Protein AF-J3K5H0-F1 (afdb_monomer_lite)

Organism: Coccidioides immitis (strain RS) (NCBI:txid246410)

Radius of gyration: 14.03 Å; chains: 1; bounding box: 33×31×40 Å

Structure (mmCIF, N/CA/C/O backbone):
data_AF-J3K5H0-F1
#
_entry.id   AF-J3K5H0-F1
#
loop_
_atom_site.group_PDB
_atom_site.id
_atom_site.type_symbol
_atom_site.label_atom_id
_atom_site.label_alt_id
_atom_site.label_comp_id
_atom_site.label_asym_id
_atom_site.label_entity_id
_atom_site.label_seq_id
_atom_site.pdbx_PDB_ins_code
_atom_site.Cartn_x
_atom_site.Cartn_y
_atom_site.Cartn_z
_atom_site.occupancy
_atom_site.B_iso_or_equiv
_atom_site.auth_seq_id
_atom_site.auth_comp_id
_atom_site.auth_asym_id
_atom_site.auth_atom_id
_atom_site.pdbx_PDB_model_num
ATOM 1 N N . MET A 1 1 ? -9.864 0.998 -13.199 1.00 90.50 1 MET A N 1
ATOM 2 C CA . MET A 1 1 ? -10.274 -0.195 -12.430 1.00 90.50 1 MET A CA 1
ATOM 3 C C . MET A 1 1 ? -10.947 0.270 -11.151 1.00 90.50 1 MET A C 1
ATOM 5 O O . MET A 1 1 ? -10.422 1.185 -10.532 1.00 90.50 1 MET A O 1
ATOM 9 N N . ASN A 1 2 ? -12.090 -0.308 -10.786 1.00 92.00 2 ASN A N 1
ATOM 10 C CA . ASN A 1 2 ? -12.775 -0.011 -9.526 1.00 92.00 2 ASN A CA 1
ATOM 11 C C . ASN A 1 2 ? -12.820 -1.289 -8.693 1.00 92.00 2 ASN A C 1
ATOM 13 O O . ASN A 1 2 ? -13.163 -2.342 -9.225 1.00 92.00 2 ASN A O 1
ATOM 17 N N . VAL A 1 3 ? -12.458 -1.182 -7.422 1.00 91.56 3 VAL A N 1
ATOM 18 C CA . VAL A 1 3 ? -12.469 -2.277 -6.453 1.00 91.56 3 VAL A CA 1
ATOM 19 C C . VAL A 1 3 ? -13.315 -1.828 -5.273 1.00 91.56 3 VAL A C 1
ATOM 21 O O . VAL A 1 3 ? -13.054 -0.759 -4.725 1.00 91.56 3 VAL A O 1
ATOM 24 N N . GLU A 1 4 ? -14.322 -2.611 -4.893 1.00 95.12 4 GLU A N 1
ATOM 25 C CA . GLU A 1 4 ? -15.237 -2.242 -3.811 1.00 95.12 4 GLU A CA 1
ATOM 26 C C . GLU A 1 4 ? -15.547 -3.429 -2.894 1.00 95.12 4 GLU A C 1
ATOM 28 O O . GLU A 1 4 ? -15.849 -4.522 -3.371 1.00 95.12 4 GLU A O 1
ATOM 33 N N . GLY A 1 5 ? -15.474 -3.206 -1.578 1.00 93.88 5 GLY A N 1
ATOM 34 C CA . GLY A 1 5 ? -15.989 -4.124 -0.556 1.00 93.88 5 GLY A CA 1
ATOM 35 C C . GLY A 1 5 ? -15.295 -5.487 -0.493 1.00 93.88 5 GLY A C 1
ATOM 36 O O . GLY A 1 5 ? -15.943 -6.494 -0.210 1.00 93.88 5 GLY A O 1
ATOM 37 N N . MET A 1 6 ? -13.994 -5.549 -0.778 1.00 95.00 6 MET A N 1
ATOM 38 C CA . MET A 1 6 ? -13.265 -6.819 -0.851 1.00 95.00 6 MET A CA 1
ATOM 39 C C . MET A 1 6 ? -12.548 -7.165 0.457 1.00 95.00 6 MET A C 1
ATOM 41 O O . MET A 1 6 ? -11.842 -6.337 1.031 1.00 95.00 6 MET A O 1
ATOM 45 N N . ASN A 1 7 ? -12.652 -8.436 0.856 1.00 96.25 7 ASN A N 1
ATOM 46 C CA . ASN A 1 7 ? -11.870 -9.046 1.931 1.00 96.25 7 ASN A CA 1
ATOM 47 C C . ASN A 1 7 ? -10.982 -10.145 1.341 1.00 96.25 7 ASN A C 1
ATOM 49 O O . ASN A 1 7 ? -11.485 -11.160 0.860 1.00 96.25 7 ASN A O 1
ATOM 53 N N . ILE A 1 8 ? -9.666 -9.952 1.370 1.00 96.50 8 ILE A N 1
ATOM 54 C CA . ILE A 1 8 ? -8.702 -10.807 0.677 1.00 96.50 8 ILE A CA 1
ATOM 55 C C . ILE A 1 8 ? -7.686 -11.354 1.678 1.00 96.50 8 ILE A C 1
ATOM 57 O O . ILE A 1 8 ? -7.111 -10.619 2.480 1.00 96.50 8 ILE A O 1
ATOM 61 N N . LYS A 1 9 ? -7.446 -12.668 1.646 1.00 96.88 9 LYS A N 1
ATOM 62 C CA . LYS A 1 9 ? -6.388 -13.270 2.469 1.00 96.88 9 LYS A CA 1
ATOM 63 C C . LYS A 1 9 ? -5.011 -12.925 1.909 1.00 96.88 9 LYS A C 1
ATOM 65 O O . LYS A 1 9 ? -4.185 -12.389 2.635 1.00 96.88 9 LYS A O 1
ATOM 70 N N . GLU A 1 10 ? -4.806 -13.183 0.625 1.00 97.00 10 GLU A N 1
ATOM 71 C CA . GLU A 1 10 ? -3.537 -12.967 -0.063 1.00 97.00 10 GLU A CA 1
ATOM 72 C C . GLU A 1 10 ? -3.787 -12.329 -1.430 1.00 97.00 10 GLU A C 1
ATOM 74 O O . GLU A 1 10 ? -4.649 -12.779 -2.185 1.00 97.00 10 GLU A O 1
ATOM 79 N N . MET A 1 11 ? -3.045 -11.268 -1.734 1.00 96.25 11 MET A N 1
ATOM 80 C CA . MET A 1 11 ? -3.041 -10.601 -3.031 1.00 96.25 11 MET A CA 1
ATOM 81 C C . MET A 1 11 ? -1.605 -10.492 -3.525 1.00 96.25 11 MET A C 1
ATOM 83 O O . MET A 1 11 ? -0.788 -9.820 -2.900 1.00 96.25 11 MET A O 1
ATOM 87 N N . ASN A 1 12 ? -1.325 -11.115 -4.667 1.00 96.88 12 ASN A N 1
ATOM 88 C CA . ASN A 1 12 ? -0.017 -11.070 -5.306 1.00 96.88 12 ASN A CA 1
ATOM 89 C C . ASN A 1 12 ? -0.143 -10.360 -6.652 1.00 96.88 12 ASN A C 1
ATOM 91 O O . ASN A 1 12 ? -0.966 -10.741 -7.485 1.00 96.88 12 ASN A O 1
ATOM 95 N N . ILE A 1 13 ? 0.662 -9.323 -6.846 1.00 95.56 13 ILE A N 1
ATOM 96 C CA . ILE A 1 13 ? 0.732 -8.553 -8.083 1.00 95.56 13 ILE A CA 1
ATOM 97 C C . ILE A 1 13 ? 2.171 -8.627 -8.567 1.00 95.56 13 ILE A C 1
ATOM 99 O O . ILE A 1 13 ? 3.066 -8.056 -7.947 1.00 95.56 13 ILE A O 1
ATOM 103 N N . GLU A 1 14 ? 2.392 -9.356 -9.656 1.00 95.56 14 GLU A N 1
ATOM 104 C CA . GLU A 1 14 ? 3.723 -9.458 -10.252 1.00 95.56 14 GLU A CA 1
ATOM 105 C C . GLU A 1 14 ? 4.062 -8.184 -11.023 1.00 95.56 14 GLU A C 1
ATOM 107 O O . GLU A 1 14 ? 5.015 -7.494 -10.683 1.00 95.56 14 GLU A O 1
ATOM 112 N N . GLU A 1 15 ? 3.247 -7.832 -12.013 1.00 96.25 15 GLU A N 1
ATOM 113 C CA . GLU A 1 15 ? 3.433 -6.628 -12.817 1.00 96.25 15 GLU A CA 1
ATOM 114 C C . GLU A 1 15 ? 2.069 -6.040 -13.167 1.00 96.25 15 GLU A C 1
ATOM 116 O O . GLU A 1 15 ? 1.174 -6.743 -13.646 1.00 96.25 15 GLU A O 1
ATOM 121 N N . MET A 1 16 ? 1.882 -4.744 -12.922 1.00 95.25 16 MET A N 1
ATOM 122 C CA . MET A 1 16 ? 0.622 -4.086 -13.249 1.00 95.25 16 MET A CA 1
ATOM 123 C C . MET A 1 16 ? 0.814 -2.629 -13.654 1.00 95.25 16 MET A C 1
ATOM 125 O O . MET A 1 16 ? 1.377 -1.830 -12.912 1.00 95.25 16 MET A O 1
ATOM 129 N N . ASN A 1 17 ? 0.265 -2.269 -14.815 1.00 96.62 17 ASN A N 1
ATOM 130 C CA . ASN A 1 17 ? 0.273 -0.906 -15.340 1.00 96.62 17 ASN A CA 1
ATOM 131 C C . ASN A 1 17 ? -1.167 -0.395 -15.445 1.00 96.62 17 ASN A C 1
ATOM 133 O O . ASN A 1 17 ? -1.945 -0.891 -16.261 1.00 96.62 17 ASN A O 1
ATOM 137 N N . ILE A 1 18 ? -1.544 0.595 -14.632 1.00 95.56 18 ILE A N 1
ATOM 138 C CA . ILE A 1 18 ? -2.917 1.118 -14.598 1.00 95.56 18 ILE A CA 1
ATOM 139 C C . ILE A 1 18 ? -2.923 2.634 -14.759 1.00 95.56 18 ILE A C 1
ATOM 141 O O . ILE A 1 18 ? -2.274 3.371 -14.025 1.00 95.56 18 ILE A O 1
ATOM 145 N N . LYS A 1 19 ? -3.754 3.146 -15.671 1.00 96.88 19 LYS A N 1
ATOM 146 C CA . LYS A 1 19 ? -3.975 4.595 -15.760 1.00 96.88 19 LYS A CA 1
ATOM 147 C C . LYS A 1 19 ? -4.701 5.135 -14.523 1.00 96.88 19 LYS A C 1
ATOM 149 O O . LYS A 1 19 ? -4.288 6.138 -13.962 1.00 96.88 19 LYS A O 1
ATOM 154 N N . ARG A 1 20 ? -5.784 4.482 -14.100 1.00 96.88 20 ARG A N 1
ATOM 155 C CA . ARG A 1 20 ? -6.547 4.888 -12.919 1.00 96.88 20 ARG A CA 1
ATOM 156 C C . ARG A 1 20 ? -7.125 3.703 -12.158 1.00 96.88 20 ARG A C 1
ATOM 158 O O . ARG A 1 20 ? -7.762 2.828 -12.762 1.00 96.88 20 ARG A O 1
ATOM 165 N N . ILE A 1 21 ? -6.974 3.723 -10.839 1.00 96.31 21 ILE A N 1
ATOM 166 C CA . ILE A 1 21 ? -7.608 2.786 -9.912 1.00 96.31 21 ILE A CA 1
ATOM 167 C C . ILE A 1 21 ? -8.366 3.549 -8.820 1.00 96.31 21 ILE A C 1
ATOM 169 O O . ILE A 1 21 ? -7.873 4.545 -8.296 1.00 96.31 21 ILE A O 1
ATOM 173 N N . ASN A 1 22 ? -9.570 3.082 -8.491 1.00 96.75 22 ASN A N 1
ATOM 174 C CA . ASN A 1 22 ? -10.315 3.541 -7.324 1.00 96.75 22 ASN A CA 1
ATOM 175 C C . ASN A 1 22 ? -10.596 2.336 -6.415 1.00 96.75 22 ASN A C 1
ATOM 177 O O . ASN A 1 22 ? -11.130 1.328 -6.885 1.00 96.75 22 ASN A O 1
ATOM 181 N N . ILE A 1 23 ? -10.233 2.443 -5.141 1.00 95.56 23 ILE A N 1
ATOM 182 C CA . ILE A 1 23 ? -10.428 1.415 -4.119 1.00 95.56 23 ILE A CA 1
ATOM 183 C C . ILE A 1 23 ? -11.374 1.970 -3.059 1.00 95.56 23 ILE A C 1
ATOM 185 O O . ILE A 1 23 ? -11.080 2.978 -2.416 1.00 95.56 23 ILE A O 1
ATOM 189 N N . LYS A 1 24 ? -12.499 1.288 -2.864 1.00 96.06 24 LYS A N 1
ATOM 190 C CA . LYS A 1 24 ? -13.497 1.617 -1.854 1.00 96.06 24 LYS A CA 1
ATOM 191 C C . LYS A 1 24 ? -13.649 0.453 -0.885 1.00 96.06 24 LYS A C 1
ATOM 193 O O . LYS A 1 24 ? -14.271 -0.548 -1.220 1.00 96.06 24 LYS A O 1
ATOM 198 N N . LYS A 1 25 ? -13.092 0.599 0.319 1.00 94.62 25 LYS A N 1
ATOM 199 C CA . LYS A 1 25 ? -13.110 -0.409 1.391 1.00 94.62 25 LYS A CA 1
ATOM 200 C C . LYS A 1 25 ? -12.473 -1.730 0.970 1.00 94.62 25 LYS A C 1
ATOM 202 O O . LYS A 1 25 ? -13.121 -2.616 0.410 1.00 94.62 25 LYS A O 1
ATOM 207 N N . MET A 1 26 ? -11.190 -1.871 1.265 1.00 96.25 26 MET A N 1
ATOM 208 C CA . MET A 1 26 ? -10.445 -3.087 0.964 1.00 96.25 26 MET A CA 1
ATOM 209 C C . MET A 1 26 ? -9.687 -3.566 2.192 1.00 96.25 26 MET A C 1
ATOM 211 O O . MET A 1 26 ? -8.872 -2.830 2.738 1.00 96.25 26 MET A O 1
ATOM 215 N N . ASN A 1 27 ? -9.931 -4.812 2.596 1.00 96.44 27 ASN A N 1
ATOM 216 C CA . ASN A 1 27 ? -9.227 -5.445 3.704 1.00 96.44 27 ASN A CA 1
ATOM 217 C C . ASN A 1 27 ? -8.365 -6.587 3.176 1.00 96.44 27 ASN A C 1
ATOM 219 O O . ASN A 1 27 ? -8.875 -7.507 2.533 1.00 96.44 27 ASN A O 1
ATOM 223 N N . ILE A 1 28 ? -7.067 -6.548 3.458 1.00 97.12 28 ILE A N 1
ATOM 224 C CA . ILE A 1 28 ? -6.108 -7.536 2.971 1.00 97.12 28 ILE A CA 1
ATOM 225 C C . ILE A 1 28 ? -5.249 -8.030 4.125 1.00 97.12 28 ILE A C 1
ATOM 227 O O . ILE A 1 28 ? -4.668 -7.247 4.875 1.00 97.12 28 ILE A O 1
ATOM 231 N N . LYS A 1 29 ? -5.128 -9.347 4.281 1.00 96.94 29 LYS A N 1
ATOM 232 C CA . LYS A 1 29 ? -4.207 -9.896 5.280 1.00 96.94 29 LYS A CA 1
ATOM 233 C C . LYS A 1 29 ? -2.760 -9.800 4.786 1.00 96.94 29 LYS A C 1
ATOM 235 O O . LYS A 1 29 ? -1.924 -9.268 5.508 1.00 96.94 29 LYS A O 1
ATOM 240 N N . GLU A 1 30 ? -2.475 -10.244 3.569 1.00 96.94 30 GLU A N 1
ATOM 241 C CA . GLU A 1 30 ? -1.137 -10.200 2.973 1.00 96.94 30 GLU A CA 1
ATOM 242 C C . GLU A 1 30 ? -1.194 -9.678 1.532 1.00 96.94 30 GLU A C 1
ATOM 244 O O . GLU A 1 30 ? -1.929 -10.199 0.695 1.00 96.94 30 GLU A O 1
ATOM 249 N N . MET A 1 31 ? -0.429 -8.626 1.247 1.00 96.62 31 MET A N 1
ATOM 250 C CA . MET A 1 31 ? -0.300 -8.022 -0.076 1.00 96.62 31 MET A CA 1
ATOM 251 C C . MET A 1 31 ? 1.168 -8.013 -0.490 1.00 96.62 31 MET A C 1
ATOM 253 O O . MET A 1 31 ? 1.995 -7.412 0.194 1.00 96.62 31 MET A O 1
ATOM 257 N N . ASN A 1 32 ? 1.475 -8.633 -1.627 1.00 96.69 32 ASN A N 1
ATOM 258 C CA . ASN A 1 32 ? 2.803 -8.620 -2.226 1.00 96.69 32 ASN A CA 1
ATOM 259 C C . ASN A 1 32 ? 2.730 -7.989 -3.617 1.00 96.69 32 ASN A C 1
ATOM 261 O O . ASN A 1 32 ? 1.964 -8.434 -4.472 1.00 96.69 32 ASN A O 1
ATOM 265 N N . ILE A 1 33 ? 3.535 -6.957 -3.841 1.00 96.00 33 ILE A N 1
ATOM 266 C CA . ILE A 1 33 ? 3.632 -6.241 -5.109 1.00 96.00 33 ILE A CA 1
ATOM 267 C C . ILE A 1 33 ? 5.086 -6.290 -5.552 1.00 96.00 33 ILE A C 1
ATOM 269 O O . ILE A 1 33 ? 5.960 -5.745 -4.877 1.00 96.00 33 ILE A O 1
ATOM 273 N N . LYS A 1 34 ? 5.347 -6.932 -6.688 1.00 95.62 34 LYS A N 1
ATOM 274 C CA . LYS A 1 34 ? 6.677 -6.946 -7.288 1.00 95.62 34 LYS A CA 1
ATOM 275 C C . LYS A 1 34 ? 6.905 -5.669 -8.096 1.00 95.62 34 LYS A C 1
ATOM 277 O O . LYS A 1 34 ? 7.820 -4.917 -7.779 1.00 95.62 34 LYS A O 1
ATOM 282 N N . GLU A 1 35 ? 6.029 -5.364 -9.050 1.00 96.00 35 GLU A N 1
ATOM 283 C CA . GLU A 1 35 ? 6.066 -4.105 -9.793 1.00 96.00 35 GLU A CA 1
ATOM 284 C C . GLU A 1 35 ? 4.666 -3.546 -10.069 1.00 96.00 35 GLU A C 1
ATOM 286 O O . GLU A 1 35 ? 3.761 -4.237 -10.543 1.00 96.00 35 GLU A O 1
ATOM 291 N N . MET A 1 36 ? 4.484 -2.255 -9.796 1.00 96.31 36 MET A N 1
ATOM 292 C CA . MET A 1 36 ? 3.233 -1.561 -10.075 1.00 96.31 36 MET A CA 1
ATOM 293 C C . MET A 1 36 ? 3.479 -0.126 -10.537 1.00 96.31 36 MET A C 1
ATOM 295 O O . MET A 1 36 ? 4.099 0.661 -9.824 1.00 96.31 36 MET A O 1
ATOM 299 N N . ASN A 1 37 ? 2.929 0.236 -11.698 1.00 96.69 37 ASN A N 1
ATOM 300 C CA . ASN A 1 37 ? 2.962 1.599 -12.222 1.00 96.69 37 ASN A CA 1
ATOM 301 C C . ASN A 1 37 ? 1.540 2.145 -12.373 1.00 96.69 37 ASN A C 1
ATOM 303 O O . ASN A 1 37 ? 0.721 1.608 -13.127 1.00 96.69 37 ASN A O 1
ATOM 307 N N . ILE A 1 38 ? 1.238 3.232 -11.664 1.00 96.81 38 ILE A N 1
ATOM 308 C CA . ILE A 1 38 ? -0.089 3.844 -11.645 1.00 96.81 38 ILE A CA 1
ATOM 309 C C . ILE A 1 38 ? -0.001 5.339 -11.931 1.00 96.81 38 ILE A C 1
ATOM 311 O O . ILE A 1 38 ? 0.810 6.059 -11.356 1.00 96.81 38 ILE A O 1
ATOM 315 N N . LYS A 1 39 ? -0.868 5.848 -12.811 1.00 97.25 39 LYS A N 1
ATOM 316 C CA . LYS A 1 39 ? -0.973 7.301 -12.999 1.00 97.25 39 LYS A CA 1
ATOM 317 C C . LYS A 1 39 ? -1.816 7.938 -11.888 1.00 97.25 39 LYS A C 1
ATOM 319 O O . LYS A 1 39 ? -1.346 8.872 -11.258 1.00 97.25 39 LYS A O 1
ATOM 324 N N . GLU A 1 40 ? -3.005 7.416 -11.608 1.00 97.19 40 GLU A N 1
ATOM 325 C CA . GLU A 1 40 ? -3.901 7.954 -10.572 1.00 97.19 40 GLU A CA 1
ATOM 326 C C . GLU A 1 40 ? -4.459 6.839 -9.675 1.00 97.19 40 GLU A C 1
ATOM 328 O O . GLU A 1 40 ? -5.094 5.896 -10.161 1.00 97.19 40 GLU A O 1
ATOM 333 N N . MET A 1 41 ? -4.257 6.959 -8.364 1.00 95.81 41 MET A N 1
ATOM 334 C CA . MET A 1 41 ? -4.795 6.047 -7.354 1.00 95.81 41 MET 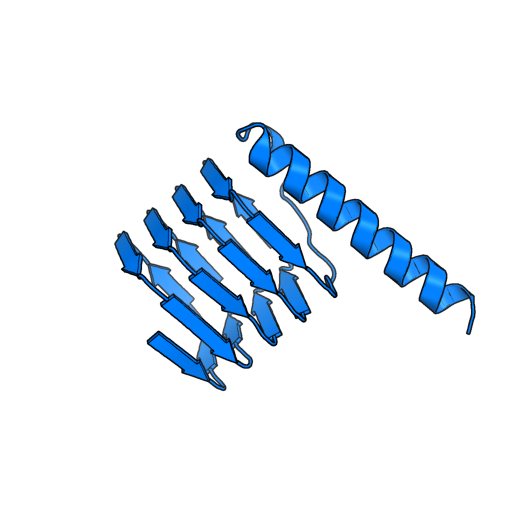A CA 1
ATOM 335 C C . MET A 1 41 ? -5.661 6.811 -6.354 1.00 95.81 41 MET A C 1
ATOM 337 O O . MET A 1 41 ? -5.186 7.732 -5.700 1.00 95.81 41 MET A O 1
ATOM 341 N N . ASN A 1 42 ? -6.920 6.399 -6.202 1.00 96.75 42 ASN A N 1
ATOM 342 C CA . ASN A 1 42 ? -7.807 6.927 -5.166 1.00 96.75 42 ASN A CA 1
ATOM 343 C C . ASN A 1 42 ? -8.216 5.808 -4.210 1.00 96.75 42 ASN A C 1
ATOM 345 O O . ASN A 1 42 ? -8.763 4.795 -4.649 1.00 96.75 42 ASN A O 1
ATOM 349 N N . ILE A 1 43 ? -7.978 6.005 -2.918 1.00 94.81 43 ILE A N 1
ATOM 350 C CA . ILE A 1 43 ? -8.312 5.066 -1.850 1.00 94.81 43 ILE A CA 1
ATOM 351 C C . ILE A 1 43 ? -9.243 5.770 -0.869 1.00 94.81 43 ILE A C 1
ATOM 353 O O . ILE A 1 43 ? -8.877 6.780 -0.271 1.00 94.81 43 ILE A O 1
ATOM 357 N N . GLU A 1 44 ? -10.448 5.233 -0.696 1.00 95.50 44 GLU A N 1
ATOM 358 C CA . GLU A 1 44 ? -11.359 5.709 0.345 1.00 95.50 44 GLU A CA 1
ATOM 359 C C . GLU A 1 44 ? -11.021 5.087 1.703 1.00 95.50 44 GLU A C 1
ATOM 361 O O . GLU A 1 44 ? -10.905 5.802 2.688 1.00 95.50 44 GLU A O 1
ATOM 366 N N . GLU A 1 45 ? -10.833 3.770 1.743 1.00 93.94 45 GLU A N 1
ATOM 367 C CA . GLU A 1 45 ? -10.523 3.034 2.970 1.00 93.94 45 GLU A CA 1
ATOM 368 C C . GLU A 1 45 ? -9.759 1.760 2.600 1.00 93.94 45 GLU A C 1
ATOM 370 O O . GLU A 1 45 ? -10.221 0.971 1.762 1.00 93.94 45 GLU A O 1
ATOM 375 N N . MET A 1 46 ? -8.589 1.560 3.205 1.00 94.06 46 MET A N 1
ATOM 376 C CA . MET A 1 46 ? -7.768 0.374 2.979 1.00 94.06 46 MET A CA 1
ATOM 377 C C . MET A 1 46 ? -7.094 -0.096 4.264 1.00 94.06 46 MET A C 1
ATOM 379 O O . MET A 1 46 ? -6.323 0.641 4.873 1.00 94.06 46 MET A O 1
ATOM 383 N N . ASN A 1 47 ? -7.329 -1.357 4.620 1.00 94.06 47 ASN A N 1
ATOM 384 C CA . ASN A 1 47 ? -6.711 -2.012 5.764 1.00 94.06 47 ASN A CA 1
ATOM 385 C C . ASN A 1 47 ? -5.842 -3.173 5.285 1.00 94.06 47 ASN A C 1
ATOM 387 O O . ASN A 1 47 ? -6.343 -4.129 4.691 1.00 94.06 47 ASN A O 1
ATOM 391 N N . VAL A 1 48 ? -4.543 -3.125 5.568 1.00 94.00 48 VAL A N 1
ATOM 392 C CA . VAL A 1 48 ? -3.604 -4.190 5.211 1.00 94.00 48 VAL A CA 1
ATOM 393 C C . VAL A 1 48 ? -2.843 -4.652 6.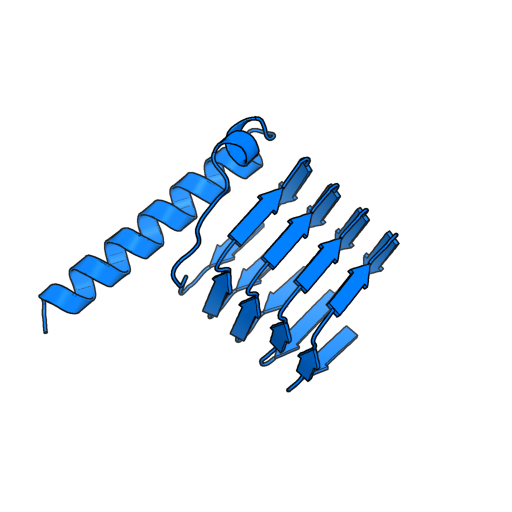444 1.00 94.00 48 VAL A C 1
ATOM 395 O O . VAL A 1 48 ? -2.235 -3.857 7.150 1.00 94.00 48 VAL A O 1
ATOM 398 N N . LYS A 1 49 ? -2.836 -5.956 6.731 1.00 93.81 49 LYS A N 1
ATOM 399 C CA . LYS A 1 49 ? -2.038 -6.461 7.858 1.00 93.81 49 LYS A CA 1
ATOM 400 C C . LYS A 1 49 ? -0.550 -6.528 7.502 1.00 93.81 49 LYS A C 1
ATOM 402 O O . LYS A 1 49 ? 0.273 -6.156 8.329 1.00 93.81 49 LYS A O 1
ATOM 407 N N . ARG A 1 50 ? -0.204 -6.995 6.301 1.00 93.38 50 ARG A N 1
ATOM 408 C CA . ARG A 1 50 ? 1.177 -7.065 5.802 1.00 93.38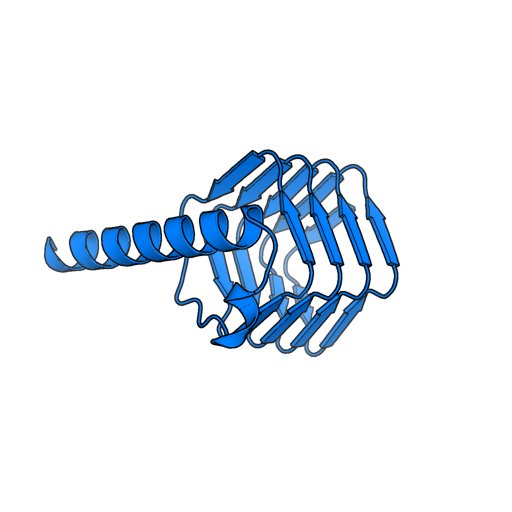 50 ARG A CA 1
ATOM 409 C C . ARG A 1 50 ? 1.253 -6.626 4.352 1.00 93.38 50 ARG A C 1
ATOM 411 O O . ARG A 1 50 ? 0.569 -7.209 3.512 1.00 93.38 50 ARG A O 1
ATOM 418 N N . MET A 1 51 ? 2.091 -5.638 4.070 1.00 92.19 51 MET A N 1
ATOM 419 C CA . MET A 1 51 ? 2.322 -5.119 2.728 1.00 92.19 51 MET A CA 1
ATOM 420 C C . MET A 1 51 ? 3.810 -5.187 2.387 1.00 92.19 51 MET A C 1
ATOM 422 O O . MET A 1 51 ? 4.625 -4.547 3.047 1.00 92.19 51 MET A O 1
ATOM 426 N N . ASN A 1 52 ? 4.147 -5.933 1.336 1.00 92.69 52 ASN A N 1
ATOM 427 C CA . ASN A 1 52 ? 5.490 -5.995 0.769 1.00 92.69 52 ASN A CA 1
ATOM 428 C C . ASN A 1 52 ? 5.475 -5.417 -0.646 1.00 92.69 52 ASN A C 1
ATOM 430 O O . ASN A 1 52 ? 4.747 -5.908 -1.509 1.00 92.69 52 ASN A O 1
ATOM 434 N N . ILE A 1 53 ? 6.296 -4.400 -0.888 1.00 90.75 53 ILE A N 1
ATOM 435 C CA . ILE A 1 53 ? 6.443 -3.742 -2.185 1.00 90.75 53 ILE A CA 1
ATOM 436 C C . ILE A 1 53 ? 7.911 -3.796 -2.597 1.00 90.75 53 ILE A C 1
ATOM 438 O O . ILE A 1 53 ? 8.783 -3.251 -1.920 1.00 90.75 53 ILE A O 1
ATOM 442 N N . GLU A 1 54 ? 8.196 -4.421 -3.732 1.00 91.06 54 GLU A N 1
ATOM 443 C CA . GLU A 1 54 ? 9.515 -4.337 -4.349 1.00 91.06 54 GLU A CA 1
ATOM 444 C C . GLU A 1 54 ? 9.646 -3.043 -5.155 1.00 91.06 54 GLU A C 1
ATOM 446 O O . GLU A 1 54 ? 10.547 -2.258 -4.866 1.00 91.06 54 GLU A O 1
ATOM 451 N N . ARG A 1 55 ? 8.725 -2.768 -6.088 1.00 90.88 55 ARG A N 1
ATOM 452 C CA . ARG A 1 55 ? 8.701 -1.532 -6.884 1.00 90.88 55 ARG A CA 1
ATOM 453 C C . ARG A 1 55 ? 7.299 -0.969 -7.048 1.00 90.88 55 ARG A C 1
ATOM 455 O O . ARG A 1 55 ? 6.395 -1.648 -7.534 1.00 90.88 55 ARG A O 1
ATOM 462 N N . MET A 1 56 ? 7.132 0.308 -6.716 1.00 90.94 56 MET A N 1
ATOM 463 C CA . MET A 1 56 ? 5.888 1.033 -6.966 1.00 90.94 56 MET A CA 1
ATOM 464 C C . MET A 1 56 ? 6.152 2.450 -7.472 1.00 90.94 56 MET A C 1
ATOM 466 O O . MET A 1 56 ? 6.789 3.253 -6.794 1.00 90.94 56 MET A O 1
ATOM 470 N N . ASN A 1 57 ? 5.601 2.776 -8.638 1.00 92.38 57 ASN A N 1
ATOM 471 C CA . ASN A 1 57 ? 5.616 4.123 -9.191 1.00 92.38 57 ASN A CA 1
ATOM 472 C C . ASN A 1 57 ? 4.186 4.645 -9.302 1.00 92.38 57 ASN A C 1
ATOM 474 O O . ASN A 1 57 ? 3.376 4.097 -10.050 1.00 92.38 57 ASN A O 1
ATOM 478 N N . VAL A 1 58 ? 3.878 5.732 -8.599 1.00 91.94 58 VAL A N 1
ATOM 479 C CA . VAL A 1 58 ? 2.579 6.400 -8.677 1.00 91.94 58 VAL A CA 1
ATOM 480 C C . VAL A 1 58 ? 2.776 7.869 -9.031 1.00 91.94 58 VAL A C 1
ATOM 482 O O . VAL A 1 58 ? 3.600 8.557 -8.436 1.00 91.94 58 VAL A O 1
ATOM 485 N N . LYS A 1 59 ? 2.044 8.387 -10.021 1.00 93.81 59 LYS A N 1
ATOM 486 C CA . LYS A 1 59 ? 2.090 9.831 -10.298 1.00 93.81 59 LYS A CA 1
ATOM 487 C C . LYS A 1 59 ? 1.295 10.596 -9.238 1.00 93.81 59 LYS A C 1
ATOM 489 O O . LYS A 1 59 ? 1.855 11.488 -8.618 1.00 93.81 59 LYS A O 1
ATOM 494 N N . GLU A 1 60 ? 0.044 10.216 -9.011 1.00 94.12 60 GLU A N 1
ATOM 495 C CA . GLU A 1 60 ? -0.857 10.865 -8.054 1.00 94.12 60 GLU A CA 1
ATOM 496 C C . GLU A 1 60 ? -1.565 9.820 -7.188 1.00 94.12 60 GLU A C 1
ATOM 498 O O . GLU A 1 60 ? -2.168 8.875 -7.713 1.00 94.12 60 GLU A O 1
ATOM 503 N N . ILE A 1 61 ? -1.515 10.002 -5.867 1.00 92.06 61 ILE A N 1
ATOM 504 C CA . ILE A 1 61 ? -2.259 9.188 -4.905 1.00 92.06 61 ILE A CA 1
ATOM 505 C C . ILE A 1 61 ? -3.071 10.063 -3.947 1.00 92.06 61 ILE A C 1
ATOM 507 O O . ILE A 1 61 ? -2.544 10.977 -3.315 1.00 92.06 61 ILE A O 1
ATOM 511 N N . ASN A 1 62 ? -4.358 9.742 -3.822 1.00 93.56 62 ASN A N 1
ATOM 512 C CA . ASN A 1 62 ? -5.262 10.333 -2.843 1.00 93.56 62 ASN A CA 1
ATOM 513 C C . ASN A 1 62 ? -5.775 9.241 -1.911 1.00 93.56 62 ASN A C 1
ATOM 515 O O . ASN A 1 62 ? -6.394 8.275 -2.364 1.00 93.56 62 ASN A O 1
ATOM 519 N N . VAL A 1 63 ? -5.555 9.414 -0.614 1.00 91.25 63 VAL A N 1
ATOM 520 C CA . VAL A 1 63 ? -5.971 8.477 0.427 1.00 91.25 63 VAL A CA 1
ATOM 521 C C . VAL A 1 63 ? -6.821 9.223 1.440 1.00 91.25 63 VAL A C 1
ATOM 523 O O . VAL A 1 63 ? -6.386 10.215 2.025 1.00 91.25 63 VAL A O 1
ATOM 526 N N . LYS A 1 64 ? -8.047 8.748 1.653 1.00 91.94 64 LYS A N 1
ATOM 527 C CA . LYS A 1 64 ? -8.873 9.242 2.751 1.00 91.94 64 LYS A CA 1
ATOM 528 C C . LYS A 1 64 ? -8.482 8.546 4.052 1.00 91.94 64 LYS A C 1
ATOM 530 O O . LYS A 1 64 ? -8.085 9.247 4.967 1.00 91.94 64 LYS A O 1
ATOM 535 N N . GLU A 1 65 ? -8.521 7.216 4.086 1.00 89.69 65 GLU A N 1
ATOM 536 C CA . GLU A 1 65 ? -8.127 6.421 5.251 1.00 89.69 65 GLU A CA 1
ATOM 537 C C . GLU A 1 65 ? -7.272 5.215 4.835 1.00 89.69 65 GLU A C 1
ATOM 539 O O . GLU A 1 65 ? -7.614 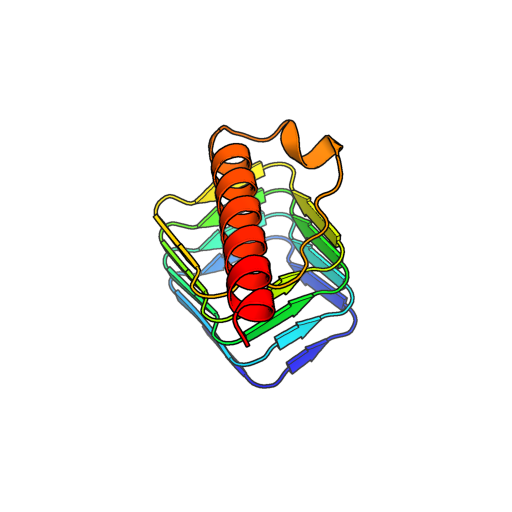4.469 3.907 1.00 89.69 65 GLU A O 1
ATOM 544 N N . MET A 1 66 ? -6.149 5.013 5.525 1.00 89.25 66 MET A N 1
ATOM 545 C CA . MET A 1 66 ? -5.272 3.864 5.308 1.00 89.25 66 MET A CA 1
ATOM 546 C C . MET A 1 66 ? -4.662 3.365 6.611 1.00 89.25 66 MET A C 1
ATOM 548 O O . MET A 1 66 ? -4.071 4.127 7.371 1.00 89.25 66 MET A O 1
ATOM 552 N N . ASN A 1 67 ? -4.741 2.056 6.821 1.00 88.94 67 ASN A N 1
ATOM 553 C CA . ASN A 1 67 ? -4.157 1.370 7.962 1.00 88.94 67 ASN A CA 1
ATOM 554 C C . ASN A 1 67 ? -3.308 0.196 7.469 1.00 88.94 67 ASN A C 1
ATOM 556 O O . ASN A 1 67 ? -3.820 -0.717 6.816 1.00 88.94 67 ASN A O 1
ATOM 560 N N . ILE A 1 68 ? -2.009 0.212 7.765 1.00 88.50 68 ILE A N 1
ATOM 561 C CA . ILE A 1 68 ? -1.087 -0.849 7.353 1.00 88.50 68 ILE A CA 1
ATOM 562 C C . ILE A 1 68 ? -0.295 -1.323 8.558 1.00 88.50 68 ILE A C 1
ATOM 564 O O . ILE A 1 68 ? 0.656 -0.669 8.961 1.00 88.50 68 ILE A O 1
ATOM 568 N N . LYS A 1 69 ? -0.624 -2.491 9.112 1.00 89.25 69 LYS A N 1
ATOM 569 C CA . LYS A 1 69 ? 0.035 -2.939 10.343 1.00 89.25 69 LYS A CA 1
ATOM 570 C C . LYS A 1 69 ? 1.537 -3.148 10.154 1.00 89.25 69 LYS A C 1
ATOM 572 O O . LYS A 1 69 ? 2.281 -2.712 11.014 1.00 89.25 69 LYS A O 1
ATOM 577 N N . GLU A 1 70 ? 1.969 -3.794 9.076 1.00 88.44 70 GLU A N 1
ATOM 578 C CA . GLU A 1 70 ? 3.383 -4.023 8.754 1.00 88.44 70 GLU A CA 1
ATOM 579 C C . GLU A 1 70 ? 3.626 -3.649 7.287 1.00 88.44 70 GLU A C 1
ATOM 581 O O . GLU A 1 70 ? 3.015 -4.238 6.390 1.00 88.44 70 GLU A O 1
ATOM 586 N N . MET A 1 71 ? 4.513 -2.681 7.040 1.00 86.81 71 MET A N 1
ATOM 587 C CA . MET A 1 71 ? 4.848 -2.216 5.694 1.00 86.81 71 MET A CA 1
ATOM 588 C C . MET A 1 71 ? 6.343 -2.329 5.408 1.00 86.81 71 MET A C 1
ATOM 590 O O . MET A 1 71 ? 7.195 -1.897 6.189 1.00 86.81 71 MET A O 1
ATOM 594 N N . ASN A 1 72 ? 6.637 -2.889 4.242 1.00 87.00 72 ASN A N 1
ATOM 595 C CA . ASN A 1 72 ? 7.972 -3.116 3.731 1.00 87.00 72 ASN A CA 1
ATOM 596 C C . ASN A 1 72 ? 8.044 -2.669 2.266 1.00 87.00 72 ASN A C 1
ATOM 598 O O . ASN A 1 72 ? 7.251 -3.116 1.435 1.00 87.00 72 ASN A O 1
ATOM 602 N N . VAL A 1 73 ? 9.001 -1.794 1.960 1.00 85.06 73 VAL A N 1
ATOM 603 C CA . VAL A 1 73 ? 9.177 -1.196 0.638 1.00 85.06 73 VAL A CA 1
ATOM 604 C C . VAL A 1 73 ? 10.659 -1.157 0.281 1.00 85.06 73 VAL A C 1
ATOM 606 O O . VAL A 1 73 ? 11.451 -0.602 1.041 1.00 85.06 73 VAL A O 1
ATOM 609 N N . LYS A 1 74 ? 11.031 -1.691 -0.889 1.00 85.19 74 LYS A N 1
ATOM 610 C CA . LYS A 1 74 ? 12.391 -1.531 -1.435 1.00 85.19 74 LYS A CA 1
ATOM 611 C C . LYS A 1 74 ? 12.524 -0.250 -2.258 1.00 85.19 74 LYS A C 1
ATOM 613 O O . LYS A 1 74 ? 13.398 0.570 -1.992 1.00 85.19 74 LYS A O 1
ATOM 618 N N . GLU A 1 75 ? 11.649 -0.063 -3.243 1.00 85.50 75 GLU A N 1
ATOM 619 C CA . GLU A 1 75 ? 11.650 1.104 -4.123 1.00 85.50 75 GLU A CA 1
ATOM 620 C C . GLU A 1 75 ? 10.236 1.670 -4.275 1.00 85.50 75 GLU A C 1
ATOM 622 O O . GLU A 1 75 ? 9.284 0.967 -4.626 1.00 85.50 75 GLU A O 1
ATOM 627 N N . MET A 1 76 ? 10.102 2.975 -4.044 1.00 85.81 76 MET A N 1
ATOM 628 C CA . MET A 1 76 ? 8.845 3.683 -4.238 1.00 85.81 76 MET A CA 1
ATOM 629 C C . MET A 1 76 ? 9.096 5.093 -4.754 1.00 85.81 76 MET A C 1
ATOM 631 O O . MET A 1 76 ? 9.969 5.815 -4.264 1.00 85.81 76 MET A O 1
ATOM 635 N N . ASN A 1 77 ? 8.308 5.475 -5.750 1.00 86.88 77 ASN A N 1
ATOM 636 C CA . ASN A 1 77 ? 8.302 6.807 -6.323 1.00 86.88 77 ASN A CA 1
ATOM 637 C C . ASN A 1 77 ? 6.863 7.310 -6.404 1.00 86.88 77 ASN A C 1
ATOM 639 O O . ASN A 1 77 ? 6.028 6.715 -7.082 1.00 86.88 77 ASN A O 1
ATOM 643 N N . ILE A 1 78 ? 6.585 8.406 -5.709 1.00 86.81 78 ILE A N 1
ATOM 644 C CA . ILE A 1 78 ? 5.288 9.063 -5.676 1.00 86.81 78 ILE A CA 1
ATOM 645 C C . ILE A 1 78 ? 5.548 10.538 -5.931 1.00 86.81 78 ILE A C 1
ATOM 647 O O . ILE A 1 78 ? 6.322 11.155 -5.201 1.00 86.81 78 ILE A O 1
ATOM 651 N N . LYS A 1 79 ? 4.961 11.085 -7.001 1.00 88.38 79 LYS A N 1
ATOM 652 C CA . LYS A 1 79 ? 5.168 12.502 -7.339 1.00 88.38 79 LYS A CA 1
ATOM 653 C C . LYS A 1 79 ? 4.274 13.412 -6.512 1.00 88.38 79 LYS A C 1
ATOM 655 O O . LYS A 1 79 ? 4.735 14.444 -6.044 1.00 88.38 79 LYS A O 1
ATOM 660 N N . GLU A 1 80 ? 3.016 13.023 -6.351 1.00 89.25 80 GLU A N 1
ATOM 661 C CA . GLU A 1 80 ? 2.010 13.781 -5.618 1.00 89.25 80 GLU A CA 1
ATOM 662 C C . GLU A 1 80 ? 1.242 12.836 -4.696 1.00 89.25 80 GLU A C 1
ATOM 664 O O . GLU A 1 80 ? 0.727 11.802 -5.134 1.00 89.25 80 GLU A O 1
ATOM 669 N N . MET A 1 81 ? 1.183 13.197 -3.416 1.00 86.88 81 MET A N 1
ATOM 670 C CA . MET A 1 81 ? 0.516 12.432 -2.374 1.00 86.88 81 MET A CA 1
ATOM 671 C C . MET A 1 81 ? -0.366 13.349 -1.539 1.00 86.88 81 MET A C 1
ATOM 673 O O . MET A 1 81 ? 0.060 14.421 -1.122 1.00 86.88 81 MET A O 1
ATOM 677 N N . ASN A 1 82 ? -1.592 12.900 -1.292 1.00 88.88 82 ASN A N 1
ATOM 678 C CA . ASN A 1 82 ? -2.519 13.540 -0.376 1.00 88.88 82 ASN A CA 1
ATOM 679 C C . ASN A 1 82 ? -3.149 12.470 0.518 1.00 88.88 82 ASN A C 1
ATOM 681 O O . ASN A 1 82 ? -3.890 11.613 0.028 1.00 88.88 82 ASN A O 1
ATOM 685 N N . ILE A 1 83 ? -2.839 12.513 1.813 1.00 84.75 83 ILE A N 1
ATOM 686 C CA . ILE A 1 83 ? -3.388 11.610 2.826 1.00 84.75 83 ILE A CA 1
ATOM 687 C C . ILE A 1 83 ? -4.137 12.455 3.853 1.00 84.75 83 ILE A C 1
ATOM 689 O O . ILE A 1 83 ? -3.568 13.386 4.418 1.00 84.75 83 ILE A O 1
ATOM 693 N N . LYS A 1 84 ? -5.413 12.133 4.085 1.00 84.75 84 LYS A N 1
ATOM 694 C CA . LYS A 1 84 ? -6.224 12.814 5.106 1.00 84.75 84 LYS A CA 1
ATOM 695 C C . LYS A 1 84 ? -6.050 12.189 6.478 1.00 84.75 84 LYS A C 1
ATOM 697 O O . LYS A 1 84 ? -5.755 12.894 7.432 1.00 84.75 84 LYS A O 1
ATOM 702 N N . GLU A 1 85 ? -6.226 10.877 6.558 1.00 81.50 85 GLU A N 1
ATOM 703 C CA . GLU A 1 85 ? -6.133 10.126 7.801 1.00 81.50 85 GLU A CA 1
ATOM 704 C C . GLU A 1 85 ? -5.251 8.906 7.590 1.00 81.50 85 GLU A C 1
ATOM 706 O O . GLU A 1 85 ? -5.350 8.191 6.583 1.00 81.50 85 GLU A O 1
ATOM 711 N N . ILE A 1 86 ? -4.382 8.665 8.567 1.00 77.94 86 ILE A N 1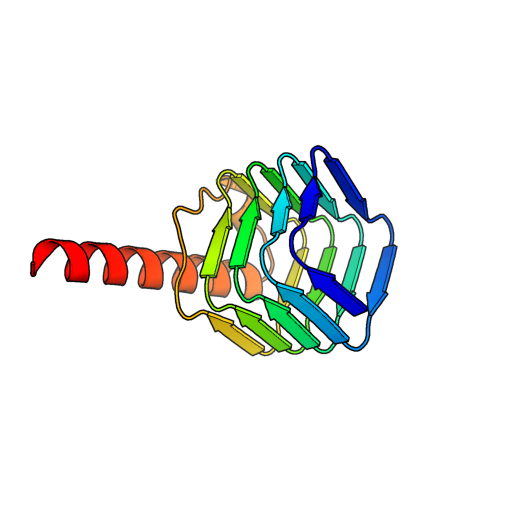
ATOM 712 C CA . ILE A 1 86 ? -3.547 7.483 8.582 1.00 77.94 86 ILE A CA 1
ATOM 713 C C . ILE A 1 86 ? -3.665 6.775 9.921 1.00 77.94 86 ILE A C 1
ATOM 715 O O . ILE A 1 86 ? -3.551 7.376 10.987 1.00 77.94 86 ILE A O 1
ATOM 719 N N . GLY A 1 87 ? -3.923 5.476 9.846 1.00 74.00 87 GLY A N 1
ATOM 720 C CA . GLY A 1 87 ? -3.938 4.607 11.003 1.00 74.00 87 GLY A CA 1
ATOM 721 C C . GLY A 1 87 ? -2.527 4.285 11.491 1.00 74.00 87 GLY A C 1
ATOM 722 O O . GLY A 1 87 ? -1.511 4.845 11.062 1.00 74.00 87 GLY A O 1
ATOM 723 N N . HIS A 1 88 ? -2.457 3.309 12.391 1.00 71.38 88 HIS A N 1
ATOM 724 C CA . HIS A 1 88 ? -1.184 2.813 12.887 1.00 71.38 88 HIS A CA 1
ATOM 725 C C . HIS A 1 88 ? -0.424 2.080 11.775 1.00 71.38 88 HIS A C 1
ATOM 727 O O . HIS A 1 88 ? -0.801 0.980 11.370 1.00 71.38 88 HIS A O 1
ATOM 733 N N . ILE A 1 89 ? 0.682 2.674 11.329 1.00 74.94 89 ILE A N 1
ATOM 734 C CA . ILE A 1 89 ? 1.600 2.063 10.372 1.00 74.94 89 ILE A CA 1
ATOM 735 C C . ILE A 1 89 ? 2.904 1.704 11.059 1.00 74.94 89 ILE A C 1
ATOM 737 O O . ILE A 1 89 ? 3.642 2.592 11.479 1.00 74.94 89 ILE A O 1
ATOM 741 N N . GLN A 1 90 ? 3.208 0.405 11.135 1.00 74.06 90 GLN A N 1
ATOM 742 C CA . GLN A 1 90 ? 4.535 -0.053 11.531 1.00 74.06 90 GLN A CA 1
ATOM 743 C C . GLN A 1 90 ? 5.386 -0.243 10.279 1.00 74.06 90 GLN A C 1
ATOM 745 O O . GLN A 1 90 ? 5.192 -1.172 9.489 1.00 74.06 90 GLN A O 1
ATOM 750 N N . LEU A 1 91 ? 6.345 0.655 10.104 1.00 68.50 91 LEU A N 1
ATOM 751 C CA . LEU A 1 91 ? 7.379 0.514 9.092 1.00 68.50 91 LEU A CA 1
ATOM 752 C C . LEU A 1 91 ? 8.467 -0.410 9.636 1.00 68.50 91 LEU A C 1
ATOM 754 O O . LEU A 1 91 ? 8.919 -0.242 10.769 1.00 68.50 91 LEU A O 1
ATOM 758 N N . ALA A 1 92 ? 8.898 -1.386 8.840 1.00 65.75 92 ALA A N 1
ATOM 759 C CA . ALA A 1 92 ? 10.085 -2.157 9.191 1.00 65.75 92 ALA A CA 1
ATOM 760 C C . ALA A 1 92 ? 11.331 -1.246 9.135 1.00 65.75 92 ALA A C 1
ATOM 762 O O . ALA A 1 92 ? 11.484 -0.475 8.189 1.00 65.75 92 ALA A O 1
ATOM 763 N N . GLU A 1 93 ? 12.234 -1.350 10.119 1.00 53.25 93 GLU A N 1
ATOM 764 C CA . GLU A 1 93 ? 13.402 -0.455 10.300 1.00 53.25 93 GLU A CA 1
ATOM 765 C C . GLU A 1 93 ? 14.295 -0.310 9.051 1.00 53.25 93 GLU A C 1
ATOM 767 O O . GLU A 1 93 ? 14.910 0.731 8.830 1.00 53.25 93 GLU A O 1
ATOM 772 N N . TRP A 1 94 ? 14.337 -1.325 8.187 1.00 55.09 94 TRP A N 1
ATOM 773 C CA . TRP A 1 94 ? 15.156 -1.349 6.974 1.00 55.09 94 TRP A CA 1
ATOM 774 C C . TRP A 1 94 ? 14.478 -0.740 5.734 1.00 55.09 94 TRP A C 1
ATOM 776 O O . TRP A 1 94 ? 15.155 -0.505 4.731 1.00 55.09 94 TRP A O 1
ATOM 786 N N . ALA A 1 95 ? 13.181 -0.407 5.799 1.00 50.88 95 ALA A N 1
ATOM 787 C CA . ALA A 1 95 ? 12.469 0.304 4.728 1.00 50.88 95 ALA A CA 1
ATOM 788 C C . ALA A 1 95 ? 13.048 1.717 4.475 1.00 50.88 95 ALA A C 1
ATOM 790 O O . ALA A 1 95 ? 12.814 2.329 3.436 1.00 50.88 95 ALA A O 1
ATOM 791 N N . VAL A 1 96 ? 13.861 2.234 5.406 1.00 49.81 96 VAL A N 1
ATOM 792 C CA . VAL A 1 96 ? 14.415 3.600 5.404 1.00 49.81 96 VAL A CA 1
ATOM 793 C C . VAL A 1 96 ? 15.680 3.751 4.535 1.00 49.81 96 VAL A C 1
ATOM 795 O O . VAL A 1 96 ? 16.156 4.867 4.314 1.00 49.81 96 VAL A O 1
ATOM 798 N N . HIS A 1 97 ? 16.202 2.663 3.958 1.00 50.25 97 HIS A N 1
ATOM 799 C CA . HIS A 1 97 ? 17.257 2.744 2.932 1.00 50.25 97 HIS A CA 1
ATOM 800 C C . HIS A 1 97 ? 16.727 3.108 1.536 1.00 50.25 97 HIS A C 1
ATOM 802 O O . HIS A 1 97 ? 17.498 3.206 0.581 1.00 50.25 97 HIS A O 1
ATOM 808 N N . GLY A 1 98 ? 15.418 3.336 1.431 1.00 56.28 98 GLY A N 1
ATOM 809 C CA . GLY A 1 98 ? 14.738 3.762 0.224 1.00 56.28 98 GLY A CA 1
ATOM 810 C C . GLY A 1 98 ? 15.086 5.178 -0.238 1.00 56.28 98 GLY A C 1
ATOM 811 O O . GLY A 1 98 ? 15.615 6.011 0.504 1.00 56.28 98 GLY A O 1
ATOM 812 N N . THR A 1 99 ? 14.758 5.435 -1.502 1.00 62.56 99 THR A N 1
ATOM 813 C CA . THR A 1 99 ? 14.829 6.731 -2.194 1.00 62.56 99 THR A CA 1
ATOM 814 C C . THR A 1 99 ? 14.340 7.905 -1.318 1.00 62.56 99 THR A C 1
ATOM 816 O O . THR A 1 99 ? 13.533 7.706 -0.408 1.00 62.56 99 THR A O 1
ATOM 819 N N . PRO A 1 100 ? 14.761 9.161 -1.580 1.00 68.44 100 PRO A N 1
ATOM 820 C CA . PRO A 1 100 ? 14.301 10.339 -0.827 1.00 68.44 100 PRO A CA 1
ATOM 821 C C . PRO A 1 100 ? 12.774 10.419 -0.641 1.00 68.44 100 PRO A C 1
ATOM 823 O O . PRO A 1 100 ? 12.295 10.868 0.398 1.00 68.44 100 PRO A O 1
ATOM 826 N N . THR A 1 101 ? 12.016 9.911 -1.613 1.00 68.31 101 THR A N 1
ATOM 827 C CA . THR A 1 101 ? 10.557 9.782 -1.572 1.00 68.31 101 THR A CA 1
ATOM 828 C C . THR A 1 101 ? 10.057 8.934 -0.401 1.00 68.31 101 THR A C 1
ATOM 830 O O . THR A 1 101 ? 9.114 9.342 0.271 1.00 68.31 101 THR A O 1
ATOM 833 N N . ILE A 1 102 ? 10.691 7.792 -0.108 1.00 72.12 102 ILE A N 1
ATOM 834 C CA . ILE A 1 102 ? 10.285 6.932 1.015 1.00 72.12 102 ILE A CA 1
ATOM 835 C C . ILE A 1 102 ? 10.486 7.673 2.336 1.00 72.12 102 ILE A C 1
ATOM 837 O O . ILE A 1 102 ? 9.602 7.651 3.183 1.00 72.12 102 ILE A O 1
ATOM 841 N N . LYS A 1 103 ? 11.592 8.408 2.498 1.00 73.94 103 LYS A N 1
ATOM 842 C CA . LYS A 1 103 ? 11.821 9.217 3.707 1.00 73.94 103 LYS A CA 1
ATOM 843 C C . LYS A 1 103 ? 10.752 10.293 3.890 1.00 73.94 103 LYS A C 1
ATOM 845 O O . LYS A 1 103 ? 10.249 10.445 4.997 1.00 73.94 103 LYS A O 1
ATOM 850 N N . SER A 1 104 ? 10.385 10.990 2.811 1.00 76.81 104 SER A N 1
ATOM 851 C CA . SER A 1 104 ? 9.303 11.983 2.837 1.00 76.81 104 SER A CA 1
ATOM 852 C C . SER A 1 104 ? 7.977 11.357 3.268 1.00 76.81 104 SER A C 1
ATOM 854 O O . SER A 1 104 ? 7.307 11.907 4.136 1.00 76.81 104 SER A O 1
ATOM 856 N N . LEU A 1 105 ? 7.643 10.181 2.722 1.00 75.88 105 LEU A N 1
ATOM 857 C CA . LEU A 1 105 ? 6.466 9.416 3.126 1.00 75.88 105 LEU A CA 1
ATOM 858 C C . LEU A 1 105 ? 6.508 9.097 4.623 1.00 75.88 105 LEU A C 1
ATOM 860 O O . LEU A 1 105 ? 5.561 9.410 5.331 1.00 75.88 105 LEU A O 1
ATOM 864 N N . VAL A 1 106 ? 7.608 8.529 5.128 1.00 76.88 106 VAL A N 1
ATOM 865 C CA . VAL A 1 106 ? 7.738 8.197 6.557 1.00 76.88 106 VAL A CA 1
ATOM 866 C C . VAL A 1 106 ? 7.515 9.425 7.442 1.00 76.88 106 VAL A C 1
ATOM 868 O O . VAL A 1 106 ? 6.773 9.339 8.418 1.00 76.88 106 VAL A O 1
ATOM 871 N N . SER A 1 107 ? 8.113 10.568 7.101 1.00 79.81 107 SER A N 1
ATOM 872 C CA . SER A 1 107 ? 7.932 11.808 7.862 1.00 79.81 107 SER A CA 1
ATOM 873 C C . SER A 1 107 ? 6.482 12.299 7.855 1.00 79.81 107 SER A C 1
ATOM 875 O O . SER A 1 107 ? 5.987 12.759 8.881 1.00 79.81 107 SER A O 1
ATOM 877 N N . GLU A 1 108 ? 5.787 12.183 6.725 1.00 80.69 108 GLU A N 1
ATOM 878 C CA . GLU A 1 108 ? 4.381 12.575 6.608 1.00 80.69 108 GLU A CA 1
ATOM 879 C C . GLU A 1 108 ? 3.455 11.638 7.395 1.00 80.69 108 GLU A C 1
ATOM 881 O O . GLU A 1 108 ? 2.593 12.110 8.133 1.00 80.69 108 GLU A O 1
ATOM 886 N N . ILE A 1 109 ? 3.706 10.324 7.345 1.00 78.81 109 ILE A N 1
ATOM 887 C CA . ILE A 1 109 ? 3.011 9.321 8.168 1.00 78.81 109 ILE A CA 1
ATOM 888 C C . ILE A 1 109 ? 3.172 9.642 9.658 1.00 78.81 109 ILE A C 1
ATOM 890 O O . ILE A 1 109 ? 2.187 9.680 10.391 1.00 78.81 109 ILE A O 1
ATOM 894 N N . GLN A 1 110 ? 4.405 9.895 10.107 1.00 79.44 110 GLN A N 1
ATOM 895 C CA . GLN A 1 110 ? 4.696 10.210 11.508 1.00 79.44 110 GLN A CA 1
ATOM 896 C C . GLN A 1 110 ? 3.991 11.488 11.965 1.00 79.44 110 GLN A C 1
ATOM 898 O O . GLN A 1 110 ? 3.462 11.533 13.074 1.00 79.44 110 GLN A O 1
ATOM 903 N N . LYS A 1 111 ? 3.951 12.515 11.108 1.00 83.00 111 LYS A N 1
ATOM 904 C CA . LYS A 1 111 ? 3.241 13.763 11.395 1.00 83.00 111 LYS A CA 1
ATOM 905 C C . LYS A 1 111 ? 1.738 13.524 11.565 1.00 83.00 111 LYS A C 1
ATOM 907 O O . LYS A 1 111 ? 1.179 13.929 12.576 1.00 83.00 111 LYS A O 1
ATOM 912 N N . LEU A 1 112 ? 1.112 12.823 10.619 1.00 80.00 112 LEU A N 1
ATOM 913 C CA . LEU A 1 112 ? -0.322 12.524 10.667 1.00 80.00 112 LEU A CA 1
ATOM 914 C C . LEU A 1 112 ? -0.693 11.688 11.902 1.00 80.00 112 LEU A C 1
ATOM 916 O O . LEU A 1 112 ? -1.710 11.947 12.536 1.00 80.00 112 LEU A O 1
ATOM 920 N N . GLN A 1 113 ? 0.146 10.724 12.290 1.00 75.31 113 GLN A N 1
ATOM 921 C CA . GLN A 1 113 ? -0.067 9.935 13.510 1.00 75.31 113 GLN A CA 1
ATOM 922 C C . GLN A 1 113 ? 0.015 10.786 14.785 1.00 75.31 113 GLN A C 1
ATOM 924 O O . GLN A 1 113 ? -0.741 10.549 15.726 1.00 75.31 113 GLN A O 1
ATOM 929 N N . LEU A 1 114 ? 0.914 11.774 14.821 1.00 76.06 114 LEU A N 1
ATOM 930 C CA . LEU A 1 114 ? 1.038 12.699 15.946 1.00 76.06 114 LEU A CA 1
ATOM 931 C C . LEU A 1 114 ? -0.184 13.626 16.053 1.00 76.06 114 LEU A C 1
ATOM 933 O O . LEU A 1 114 ? -0.699 13.838 17.149 1.00 76.06 114 LEU A O 1
ATOM 937 N N . ASP A 1 115 ? -0.668 14.138 14.919 1.00 74.69 115 ASP A N 1
ATOM 938 C CA . ASP A 1 115 ? -1.846 15.011 14.864 1.00 74.69 115 ASP A CA 1
ATOM 939 C C . ASP A 1 115 ? -3.098 14.284 15.400 1.00 74.69 115 ASP A C 1
ATOM 941 O O . ASP A 1 115 ? -3.833 14.842 16.217 1.00 74.69 115 ASP A O 1
ATOM 945 N N . VAL A 1 116 ? -3.281 13.003 15.045 1.00 69.62 116 VAL A N 1
ATOM 946 C CA . VAL A 1 116 ? -4.383 12.159 15.553 1.00 69.62 116 VAL A CA 1
ATOM 947 C C . VAL A 1 116 ? -4.311 11.966 17.073 1.00 69.62 116 VAL A C 1
ATOM 949 O O . VAL A 1 116 ? -5.334 12.048 17.756 1.00 69.62 116 VAL A O 1
ATOM 952 N N . LEU A 1 117 ? -3.116 11.739 17.631 1.00 64.44 117 LEU A N 1
ATOM 953 C CA . LEU A 1 117 ? -2.943 11.613 19.083 1.00 64.44 117 LEU A CA 1
ATOM 954 C C . LEU A 1 117 ? -3.338 12.911 19.800 1.00 64.44 117 LEU A C 1
ATOM 956 O O . LEU A 1 117 ? -4.111 12.873 20.756 1.00 64.44 117 LEU A O 1
ATOM 960 N N . HIS A 1 118 ? -2.893 14.063 19.299 1.00 63.53 118 HIS A N 1
ATOM 961 C CA . HIS A 1 118 ? -3.212 15.356 19.904 1.00 63.53 118 HIS A CA 1
ATOM 962 C C . HIS A 1 118 ? -4.686 15.762 19.784 1.00 63.53 118 HIS A C 1
ATOM 964 O O . HIS A 1 118 ? -5.189 16.482 20.649 1.00 63.53 118 HIS A O 1
ATOM 970 N N . GLU A 1 119 ? -5.393 15.337 18.736 1.00 65.81 119 GLU A N 1
ATOM 971 C CA . GLU A 1 119 ? -6.846 15.521 18.652 1.00 65.81 119 GLU A CA 1
ATOM 972 C C . GLU A 1 119 ? -7.593 14.645 19.661 1.00 65.81 119 GLU A C 1
ATOM 974 O O . GLU A 1 119 ? -8.569 15.106 20.254 1.00 65.81 119 GLU A O 1
ATOM 979 N N . SER A 1 120 ? -7.107 13.425 19.915 1.00 62.03 120 SER A N 1
ATOM 980 C CA . SER A 1 120 ? -7.721 12.511 20.886 1.00 62.03 120 SER A CA 1
ATOM 981 C C . SER A 1 120 ? -7.572 12.964 22.344 1.00 62.03 120 SER A C 1
ATOM 983 O O . SER A 1 120 ? -8.448 12.689 23.154 1.00 62.03 120 SER A O 1
ATOM 985 N N . GLU A 1 121 ? -6.510 13.705 22.675 1.00 65.00 121 GLU A N 1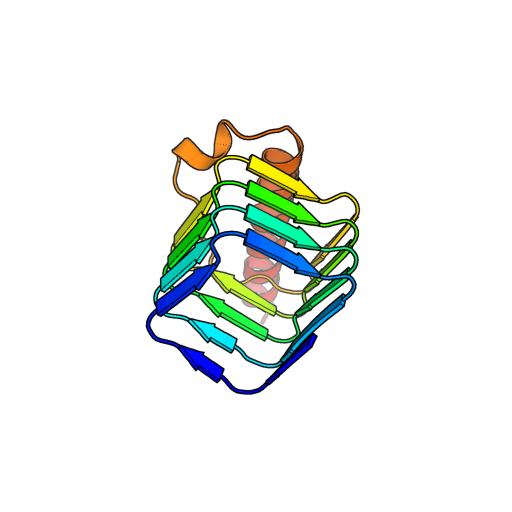
ATOM 986 C CA . GLU A 1 121 ? -6.263 14.239 24.027 1.00 65.00 121 GLU A CA 1
ATOM 987 C C . GLU A 1 121 ? -7.067 15.512 24.348 1.00 65.00 121 GLU A C 1
ATOM 989 O O . GLU A 1 121 ? -7.132 15.934 25.502 1.00 65.00 121 GLU A O 1
ATOM 994 N N . LYS A 1 122 ? -7.658 16.161 23.336 1.00 59.12 122 LYS A N 1
ATOM 995 C CA . LYS A 1 122 ? -8.454 17.393 23.494 1.00 59.12 122 LYS A CA 1
ATOM 996 C C . LYS A 1 122 ? -9.952 17.137 23.711 1.00 59.12 122 LYS A C 1
ATOM 998 O O . LYS A 1 122 ? -10.697 18.110 23.847 1.00 59.12 122 LYS A O 1
ATOM 1003 N N . GLN A 1 123 ? -10.383 15.876 23.715 1.00 48.47 123 GLN A N 1
ATOM 1004 C CA . GLN A 1 123 ? -11.762 15.438 23.972 1.00 48.47 123 GLN A CA 1
ATOM 1005 C C . GLN A 1 123 ? -11.875 14.805 25.358 1.00 48.47 123 GLN A C 1
ATOM 1007 O O . GLN A 1 123 ? -12.929 15.024 25.997 1.00 48.47 123 GLN A O 1
#

Secondary structure (DSSP, 8-state):
-EEEEEEEEEEEEEEEEEEEEEEEEEEEEEEEEEEEEEEEEEEEEEEEEEEEEEEEEEEEEEEEEEEEEEEEEEEEEEEEEEEEEE---EE-GGGGGS-HHHHHHHHHHHHHHHHHHHHHTT-

pLDDT: mean 85.37, std 12.94, range [48.47, 97.25]

Foldseek 3Di:
DEAEDDEEAEAEAEEEEEAEYEYYDYEYAYYEHEEYEYAEYEYEEYHYAYYAYAYYEYAEYEYAEYEYNEYAYNEYHYNYYHYNAYDDYDYDPVSVVYDPVSVVVVVVNVVRVVVVVVVVVVD

Sequence (123 aa):
MNVEGMNIKEMNIEEMNIKRINIKKMNIKEMNIKEMNIKEMNIEEMNVKRMNIERMNVKEINVKEMNIKEMNVKEMNIKEMNIKEIGHIQLAEWAVHGTPTIKSLVSEIQKLQLDVLHESEKQ